Protein AF-A0A3D3RMP1-F1 (afdb_monomer)

Solvent-accessible surface area (backbone atoms only — not comparable to full-atom values): 3714 Å² total; per-residue (Å²): 70,46,33,36,30,36,57,60,94,85,27,89,52,80,67,44,70,35,35,44,79,51,64,51,100,86,64,26,34,32,37,50,37,90,87,32,69,73,60,34,74,42,72,39,51,61,79,70,50,56,80,31,50,79,46,79,47,78,86,78,86,132

Structure (mmCIF, N/CA/C/O backbone):
data_AF-A0A3D3RMP1-F1
#
_entry.id   AF-A0A3D3RMP1-F1
#
loop_
_atom_site.group_PDB
_atom_site.id
_atom_site.type_symbol
_atom_site.label_atom_id
_atom_site.label_alt_id
_atom_site.label_comp_id
_atom_site.label_asym_id
_atom_site.label_entity_id
_atom_site.label_seq_id
_atom_site.pdbx_PDB_ins_code
_atom_site.Cartn_x
_atom_site.Cartn_y
_atom_site.Cartn_z
_atom_site.occupancy
_atom_site.B_iso_or_equiv
_atom_site.auth_seq_id
_atom_site.auth_comp_id
_atom_site.auth_asym_id
_atom_site.auth_atom_id
_atom_site.pdbx_PDB_model_num
ATOM 1 N N . MET A 1 1 ? -3.361 -5.312 -8.325 1.00 96.69 1 MET A N 1
ATOM 2 C CA . MET A 1 1 ? -2.811 -4.141 -9.045 1.00 96.69 1 MET A CA 1
ATOM 3 C C . MET A 1 1 ? -1.443 -3.822 -8.468 1.00 96.69 1 MET A C 1
ATOM 5 O O . MET A 1 1 ? -1.268 -3.969 -7.265 1.00 96.69 1 MET A O 1
ATOM 9 N N . ILE A 1 2 ? -0.489 -3.404 -9.295 1.00 98.00 2 ILE A N 1
ATOM 10 C CA . ILE A 1 2 ? 0.799 -2.866 -8.837 1.00 98.00 2 ILE A CA 1
ATOM 11 C C . ILE A 1 2 ? 0.693 -1.344 -8.892 1.00 98.00 2 ILE A C 1
ATOM 13 O O . ILE A 1 2 ? 0.269 -0.807 -9.915 1.00 98.00 2 ILE A O 1
ATOM 17 N N . ALA A 1 3 ? 1.053 -0.665 -7.808 1.00 98.19 3 ALA A N 1
ATOM 18 C CA . ALA A 1 3 ? 1.037 0.789 -7.724 1.00 98.19 3 ALA A CA 1
ATOM 19 C C . ALA A 1 3 ? 2.446 1.316 -7.451 1.00 98.19 3 ALA A C 1
ATOM 21 O O . ALA A 1 3 ? 3.127 0.824 -6.551 1.00 98.19 3 ALA A O 1
ATOM 22 N N . GLN A 1 4 ? 2.857 2.335 -8.205 1.00 98.25 4 GLN A N 1
ATOM 23 C CA . GLN A 1 4 ? 3.981 3.181 -7.824 1.00 98.25 4 GLN A CA 1
ATOM 24 C C . GLN A 1 4 ? 3.448 4.319 -6.954 1.00 98.25 4 GLN A C 1
ATOM 26 O O . GLN A 1 4 ? 2.476 4.982 -7.323 1.00 98.25 4 GLN A O 1
ATOM 31 N N . VAL A 1 5 ? 4.089 4.549 -5.814 1.00 97.81 5 VAL A N 1
ATOM 32 C CA . VAL A 1 5 ? 3.738 5.606 -4.867 1.00 97.81 5 VAL A CA 1
ATOM 33 C C . VAL A 1 5 ? 4.899 6.578 -4.679 1.00 97.81 5 VAL A C 1
ATOM 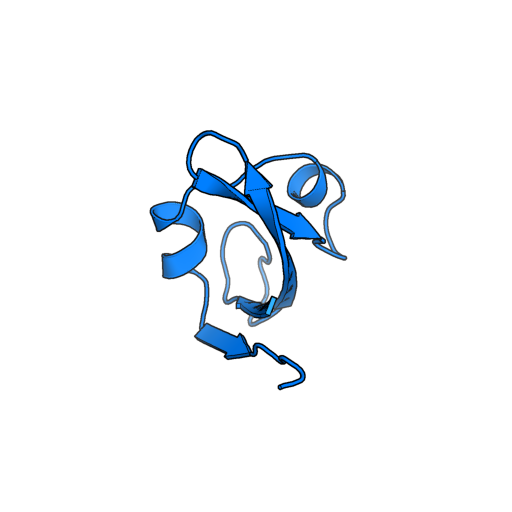35 O O . VAL A 1 5 ? 6.063 6.178 -4.630 1.00 97.81 5 VAL A O 1
ATOM 38 N N . LYS A 1 6 ? 4.583 7.871 -4.582 1.00 97.31 6 LYS A N 1
ATOM 39 C CA . LYS A 1 6 ? 5.535 8.932 -4.217 1.00 97.31 6 LYS A CA 1
ATOM 40 C C . LYS A 1 6 ? 5.666 9.052 -2.696 1.00 97.31 6 LYS A C 1
ATOM 42 O O . LYS A 1 6 ? 4.935 8.411 -1.943 1.00 97.31 6 LYS A O 1
ATOM 47 N N . LYS A 1 7 ? 6.571 9.930 -2.252 1.00 97.12 7 LYS A N 1
ATOM 48 C CA . LYS A 1 7 ? 6.783 10.275 -0.837 1.00 97.12 7 LYS A CA 1
ATOM 49 C C . LYS A 1 7 ? 5.467 10.462 -0.065 1.00 97.12 7 LYS A C 1
ATOM 51 O O . LYS A 1 7 ? 4.639 11.292 -0.442 1.00 97.12 7 LYS A O 1
ATOM 56 N N . GLY A 1 8 ? 5.340 9.753 1.055 1.00 96.19 8 GLY A N 1
ATOM 57 C CA . GLY A 1 8 ? 4.165 9.764 1.921 1.00 96.19 8 GLY A CA 1
ATOM 58 C C . GLY A 1 8 ? 4.236 8.706 3.026 1.00 96.19 8 GLY A C 1
ATOM 59 O O . GLY A 1 8 ? 5.218 8.645 3.780 1.00 96.19 8 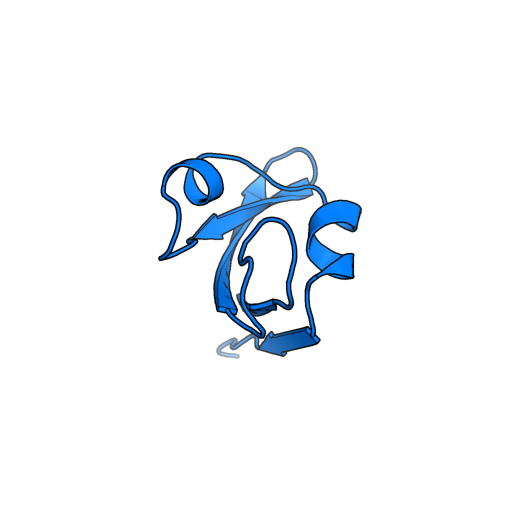GLY A O 1
ATOM 60 N N . ASP A 1 9 ? 3.186 7.903 3.150 1.00 97.31 9 ASP A N 1
ATOM 61 C CA . ASP A 1 9 ? 3.032 6.868 4.173 1.00 97.31 9 ASP A CA 1
ATOM 62 C C . ASP A 1 9 ? 3.800 5.579 3.849 1.00 97.31 9 ASP A C 1
ATOM 64 O O . ASP A 1 9 ? 4.199 4.848 4.756 1.00 97.31 9 ASP A O 1
ATOM 68 N N . PHE A 1 10 ? 4.024 5.309 2.562 1.00 97.12 10 PHE A N 1
ATOM 69 C CA . PHE A 1 10 ? 4.690 4.095 2.075 1.00 97.12 10 PHE A CA 1
ATOM 70 C C . PHE A 1 10 ? 6.192 4.278 1.824 1.00 97.12 10 PHE A C 1
ATOM 72 O O . PHE A 1 10 ? 6.936 3.308 1.717 1.00 97.12 10 PHE A 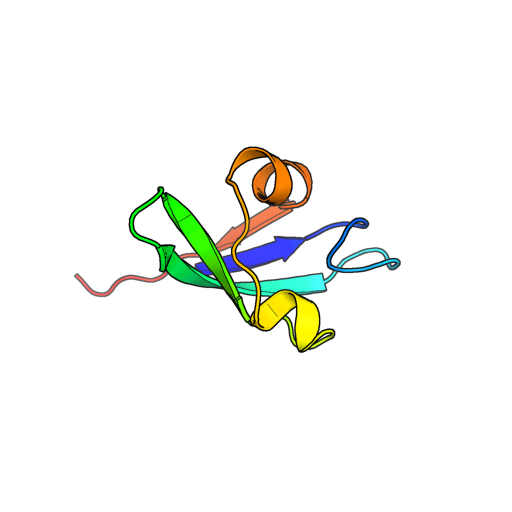O 1
ATOM 79 N N . THR A 1 11 ? 6.659 5.522 1.708 1.00 95.75 11 THR A N 1
ATOM 80 C CA . THR A 1 11 ? 8.077 5.828 1.499 1.00 95.75 11 THR A CA 1
ATOM 81 C C . THR A 1 11 ? 8.407 7.257 1.917 1.00 95.75 11 THR A C 1
ATOM 83 O O . THR A 1 11 ? 7.583 8.166 1.780 1.00 95.75 11 THR A O 1
ATOM 86 N N . LYS A 1 12 ? 9.620 7.480 2.436 1.00 95.12 12 LYS A N 1
ATOM 87 C CA . LYS A 1 12 ? 10.184 8.830 2.628 1.00 95.12 12 LYS A CA 1
ATOM 88 C C . LYS A 1 12 ? 11.077 9.263 1.463 1.00 95.12 12 LYS A C 1
ATOM 90 O O . LYS A 1 12 ? 11.392 10.455 1.371 1.00 95.12 12 LYS A O 1
ATOM 95 N N . ASP A 1 13 ? 11.400 8.322 0.582 1.00 90.94 13 ASP A N 1
ATOM 96 C CA . ASP A 1 13 ? 12.207 8.507 -0.616 1.00 90.94 13 ASP A CA 1
ATOM 97 C C . ASP A 1 13 ? 11.352 8.974 -1.804 1.00 90.94 13 ASP A C 1
ATOM 99 O O . ASP A 1 13 ? 10.178 9.327 -1.658 1.00 90.94 13 ASP A O 1
ATOM 103 N N . LYS A 1 14 ? 11.963 9.045 -2.993 1.00 87.31 14 LYS A N 1
ATOM 104 C CA . LYS A 1 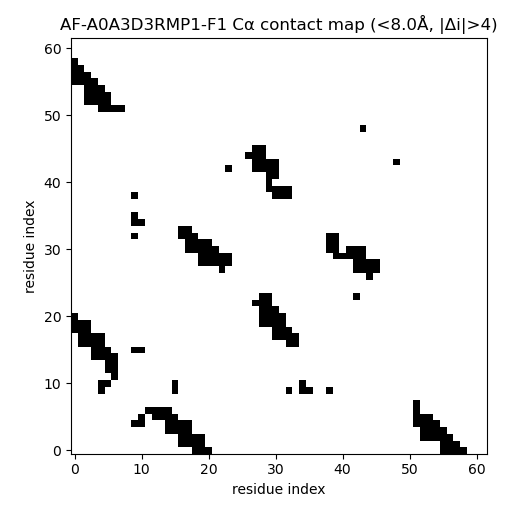14 ? 11.320 9.590 -4.199 1.00 87.31 14 LYS A CA 1
ATOM 105 C C . LYS A 1 14 ? 10.170 8.716 -4.710 1.00 87.31 14 LYS A C 1
ATOM 107 O O . LYS A 1 14 ? 9.151 9.264 -5.123 1.00 87.31 14 LYS A O 1
ATOM 112 N N . GLU A 1 15 ? 10.325 7.395 -4.671 1.00 91.25 15 GLU A N 1
ATOM 113 C CA . GLU A 1 15 ? 9.375 6.432 -5.234 1.00 91.25 15 GLU A CA 1
ATOM 114 C C . GLU A 1 15 ? 9.441 5.079 -4.516 1.00 91.25 15 GLU A C 1
ATOM 116 O O . GLU A 1 15 ? 10.465 4.731 -3.929 1.00 91.25 15 GLU A O 1
ATOM 121 N N . HIS A 1 16 ? 8.342 4.325 -4.553 1.00 97.44 16 HIS A N 1
ATOM 122 C CA . HIS A 1 16 ? 8.240 2.961 -4.027 1.00 97.44 16 HIS A CA 1
ATOM 123 C C . HIS A 1 16 ? 7.133 2.185 -4.746 1.00 97.44 16 HIS A C 1
ATOM 125 O O . HIS A 1 16 ? 6.221 2.793 -5.305 1.00 97.44 16 HIS A O 1
ATOM 131 N N . TYR A 1 17 ? 7.195 0.855 -4.729 1.00 98.00 17 TYR A N 1
ATOM 132 C CA . TYR A 1 17 ? 6.179 -0.008 -5.331 1.00 98.00 17 TYR A CA 1
ATOM 133 C C . TYR A 1 17 ? 5.471 -0.843 -4.268 1.00 98.00 17 TYR A C 1
ATOM 135 O O . TYR A 1 17 ? 6.110 -1.490 -3.440 1.00 98.00 17 TYR A O 1
ATOM 143 N N . ILE A 1 18 ? 4.142 -0.870 -4.344 1.00 98.38 18 ILE A N 1
ATOM 144 C CA . ILE A 1 18 ? 3.280 -1.696 -3.494 1.00 98.38 18 ILE A CA 1
ATOM 145 C C . ILE A 1 18 ? 2.310 -2.512 -4.350 1.00 98.38 18 ILE A C 1
ATOM 147 O O . ILE A 1 18 ? 1.995 -2.154 -5.491 1.00 98.38 18 ILE A O 1
ATOM 151 N N . VAL A 1 19 ? 1.795 -3.605 -3.789 1.00 98.56 19 VAL A N 1
ATOM 152 C CA . VAL A 1 19 ? 0.761 -4.424 -4.436 1.00 98.56 19 VAL A CA 1
ATOM 153 C C . VAL A 1 19 ? -0.568 -4.204 -3.733 1.00 98.56 19 VAL A C 1
ATOM 155 O O . VAL A 1 19 ? -0.701 -4.521 -2.560 1.00 98.56 19 VAL A O 1
ATOM 158 N N . ILE A 1 20 ? -1.573 -3.717 -4.455 1.00 98.19 20 ILE A N 1
ATOM 159 C CA . ILE A 1 20 ? -2.964 -3.663 -3.992 1.00 98.19 20 ILE A CA 1
ATOM 160 C C . ILE A 1 20 ? -3.637 -4.971 -4.409 1.00 98.19 20 ILE A C 1
ATOM 162 O O . ILE A 1 20 ? -3.762 -5.230 -5.612 1.00 98.19 20 ILE A O 1
ATOM 166 N N . TYR A 1 21 ? -4.051 -5.799 -3.451 1.00 97.56 21 TYR A N 1
ATOM 167 C CA . TYR A 1 21 ? -4.477 -7.176 -3.743 1.00 97.56 21 TYR A CA 1
ATOM 168 C C . TYR A 1 21 ? -5.945 -7.481 -3.433 1.00 97.56 21 TYR A C 1
ATOM 170 O O . TYR A 1 21 ? -6.472 -8.444 -3.979 1.00 97.56 21 TYR A O 1
ATOM 178 N N . ASP A 1 22 ? -6.613 -6.684 -2.599 1.00 97.75 22 ASP A N 1
ATOM 179 C CA . ASP A 1 22 ? -7.998 -6.948 -2.193 1.00 97.75 22 ASP A CA 1
ATOM 180 C C . ASP A 1 22 ? -8.674 -5.680 -1.637 1.00 97.75 22 ASP A C 1
ATOM 182 O O . ASP A 1 22 ? -8.014 -4.663 -1.390 1.00 97.75 22 ASP A O 1
ATOM 186 N N . LYS A 1 23 ? -9.989 -5.752 -1.416 1.00 97.62 23 LYS A N 1
ATOM 187 C CA . LYS A 1 23 ? -10.771 -4.777 -0.652 1.00 97.62 23 LYS A CA 1
ATOM 188 C C . LYS A 1 23 ? -11.526 -5.458 0.484 1.00 97.62 23 LYS A C 1
ATOM 190 O O . LYS A 1 23 ? -12.038 -6.564 0.343 1.00 97.62 23 LYS A O 1
ATOM 195 N N . ASP A 1 24 ? -11.629 -4.784 1.621 1.00 96.69 24 ASP A N 1
ATOM 196 C CA . ASP A 1 24 ? -12.499 -5.226 2.704 1.00 96.69 24 ASP A CA 1
ATOM 197 C C . ASP A 1 24 ? -13.987 -4.937 2.407 1.00 96.69 24 ASP A C 1
ATOM 199 O O . ASP A 1 24 ? -14.353 -4.299 1.418 1.00 96.69 24 ASP A O 1
ATOM 203 N N . LYS A 1 25 ? -14.871 -5.383 3.310 1.00 97.00 25 LYS A N 1
ATOM 204 C CA . LYS A 1 25 ? -16.327 -5.179 3.193 1.00 97.00 25 LYS A CA 1
ATOM 205 C C . LYS A 1 25 ? -16.761 -3.707 3.259 1.00 97.00 25 LYS A C 1
ATOM 207 O O . LYS A 1 25 ? -17.906 -3.410 2.936 1.00 97.00 25 LYS A O 1
ATOM 212 N N . LYS A 1 26 ? -15.890 -2.807 3.720 1.00 96.62 26 LYS A N 1
ATOM 213 C CA . LYS A 1 26 ? -16.129 -1.359 3.803 1.00 96.62 26 LYS A CA 1
ATOM 214 C C . LYS A 1 26 ? -15.571 -0.618 2.583 1.00 96.62 26 LYS A C 1
ATOM 216 O O . LYS A 1 26 ? -15.777 0.584 2.470 1.00 96.62 26 LYS A O 1
ATOM 221 N N . GLY A 1 27 ? -14.899 -1.324 1.671 1.00 96.62 27 GLY A N 1
ATOM 222 C CA . GLY A 1 27 ? -14.288 -0.759 0.474 1.00 96.62 27 GLY A CA 1
ATOM 223 C C . GLY A 1 27 ? -12.852 -0.267 0.667 1.00 96.62 27 GLY A C 1
ATOM 224 O O . GLY A 1 27 ? -12.285 0.261 -0.290 1.00 96.62 27 GLY A O 1
ATOM 225 N N . ASN A 1 28 ? -12.249 -0.466 1.845 1.00 98.31 28 ASN A N 1
ATOM 226 C CA . ASN A 1 28 ? -10.845 -0.131 2.078 1.00 98.31 28 ASN A CA 1
ATOM 227 C C . ASN A 1 28 ? -9.942 -1.159 1.399 1.00 98.31 28 ASN A C 1
ATOM 229 O O . ASN A 1 28 ? -10.235 -2.353 1.383 1.00 98.31 28 ASN A O 1
ATOM 233 N N . PHE A 1 29 ? -8.813 -0.712 0.877 1.00 98.38 29 PHE A N 1
ATOM 234 C CA . PHE A 1 29 ? -7.854 -1.540 0.168 1.00 98.38 29 PHE A CA 1
ATOM 235 C C . PHE A 1 29 ? -6.892 -2.240 1.120 1.00 98.38 29 PHE A C 1
ATOM 237 O O . PHE A 1 29 ? -6.435 -1.666 2.110 1.00 98.38 29 PHE A O 1
ATOM 244 N N . LYS A 1 30 ? -6.522 -3.469 0.765 1.00 98.56 30 LYS A N 1
ATOM 245 C CA . LYS A 1 30 ? -5.401 -4.187 1.368 1.00 98.56 30 LYS A CA 1
ATOM 246 C C . LYS A 1 30 ? -4.190 -4.117 0.452 1.00 98.56 30 LYS A C 1
ATOM 248 O O . LYS A 1 30 ? -4.321 -4.215 -0.774 1.00 98.56 30 LYS A O 1
ATOM 253 N N . VAL A 1 31 ? -3.018 -3.971 1.059 1.00 98.44 31 VAL A N 1
ATOM 254 C CA . VAL A 1 31 ? -1.759 -3.788 0.339 1.00 98.44 31 VAL A CA 1
ATOM 255 C C . VAL A 1 31 ? -0.678 -4.726 0.863 1.00 98.44 31 VAL A C 1
ATOM 257 O O . VAL A 1 31 ? -0.670 -5.064 2.041 1.00 98.44 31 VAL A O 1
ATOM 260 N N . HIS A 1 32 ? 0.241 -5.132 -0.005 1.00 98.56 32 HIS A N 1
ATOM 261 C CA . HIS A 1 32 ? 1.548 -5.638 0.392 1.00 98.56 32 HIS A CA 1
ATOM 262 C C . HIS A 1 32 ? 2.573 -4.535 0.159 1.00 98.56 32 HIS A C 1
ATOM 264 O O . HIS A 1 32 ? 2.797 -4.116 -0.981 1.00 98.56 32 HIS A O 1
ATOM 270 N N . ASP A 1 33 ? 3.168 -4.072 1.252 1.00 98.06 33 ASP A N 1
ATOM 271 C CA . ASP A 1 33 ? 4.243 -3.091 1.274 1.00 98.06 33 ASP A CA 1
ATOM 272 C C . ASP A 1 33 ? 5.561 -3.787 1.665 1.00 98.06 33 ASP A C 1
ATOM 274 O O . ASP A 1 33 ? 5.733 -4.147 2.834 1.00 98.06 33 ASP A O 1
ATOM 278 N N . PRO A 1 34 ? 6.509 -3.959 0.722 1.00 96.88 34 PRO A N 1
ATOM 279 C CA . PRO A 1 34 ? 7.805 -4.584 0.997 1.00 96.88 34 PRO A CA 1
ATOM 280 C C . PRO A 1 34 ? 8.633 -3.880 2.079 1.00 96.88 34 PRO A C 1
ATOM 282 O O . PRO A 1 34 ? 9.486 -4.512 2.697 1.00 96.88 34 PRO A O 1
ATOM 285 N N . ASN A 1 35 ? 8.387 -2.588 2.318 1.00 96.56 35 ASN A N 1
ATOM 286 C CA . ASN A 1 35 ? 9.147 -1.789 3.274 1.00 96.56 35 ASN A CA 1
ATOM 287 C C . ASN A 1 35 ? 8.515 -1.767 4.673 1.00 96.56 35 ASN A C 1
ATOM 289 O O . ASN A 1 35 ? 9.130 -1.249 5.606 1.00 96.56 35 ASN A O 1
ATOM 293 N N . SER A 1 36 ? 7.293 -2.286 4.847 1.00 97.31 36 SER A N 1
ATOM 294 C CA . SER A 1 36 ? 6.587 -2.197 6.126 1.00 97.31 36 SER A CA 1
ATOM 295 C C . SER A 1 36 ? 5.522 -3.280 6.299 1.00 97.31 36 SER A C 1
ATOM 297 O O . SER A 1 36 ? 4.455 -3.269 5.677 1.00 97.31 36 SER A O 1
ATOM 299 N N . LEU A 1 37 ? 5.776 -4.180 7.252 1.00 97.75 37 LEU A N 1
ATOM 300 C CA . LEU A 1 37 ? 4.787 -5.162 7.697 1.00 97.75 37 LEU A CA 1
ATOM 301 C C . LEU A 1 37 ? 3.547 -4.470 8.286 1.00 97.75 37 LEU A C 1
ATOM 303 O O . LEU A 1 37 ? 2.427 -4.834 7.949 1.00 97.75 37 LEU A O 1
ATOM 307 N N . GLN A 1 38 ? 3.736 -3.401 9.065 1.00 98.06 38 GLN A N 1
ATOM 308 C CA . GLN A 1 38 ? 2.636 -2.619 9.646 1.00 98.06 38 GLN A CA 1
ATOM 309 C C . GLN A 1 38 ? 1.737 -1.995 8.570 1.00 98.06 38 GLN A C 1
ATOM 311 O O . GLN A 1 38 ? 0.521 -1.929 8.738 1.00 98.06 38 GLN A O 1
ATOM 316 N N . ASN A 1 39 ? 2.311 -1.552 7.445 1.00 97.81 39 ASN A N 1
ATOM 317 C CA . ASN A 1 39 ? 1.523 -1.066 6.312 1.00 97.81 39 ASN A CA 1
ATOM 318 C C . ASN A 1 39 ? 0.747 -2.180 5.608 1.00 97.81 39 ASN A C 1
ATOM 320 O O . ASN A 1 39 ? -0.332 -1.911 5.078 1.00 97.81 39 ASN A O 1
ATOM 324 N N . SER A 1 40 ? 1.282 -3.400 5.639 1.00 98.31 40 SER A N 1
ATOM 325 C CA . SER A 1 40 ? 0.665 -4.588 5.051 1.00 98.31 40 SER A CA 1
ATOM 326 C C . SER A 1 40 ? -0.449 -5.192 5.918 1.00 98.31 40 SER A C 1
ATOM 328 O O . SER A 1 40 ? -1.335 -5.866 5.397 1.00 98.31 40 SER A O 1
ATOM 330 N N . GLU A 1 41 ? -0.427 -4.953 7.232 1.00 97.88 41 GLU A N 1
ATOM 331 C CA . GLU A 1 41 ? -1.427 -5.458 8.187 1.00 97.88 41 GLU A CA 1
ATOM 332 C C . GLU A 1 41 ? -2.683 -4.577 8.288 1.00 97.88 41 GLU A C 1
ATOM 334 O O . GLU A 1 41 ? -3.737 -5.049 8.721 1.00 97.88 41 GLU A O 1
ATOM 339 N N . LYS A 1 42 ? -2.603 -3.305 7.880 1.00 96.69 42 LYS A N 1
ATOM 340 C CA . LYS A 1 42 ? -3.748 -2.382 7.878 1.00 96.69 42 LYS A CA 1
ATOM 341 C C . LYS A 1 42 ? -4.501 -2.369 6.549 1.00 96.69 42 LYS A C 1
ATOM 343 O O . LYS A 1 42 ? -4.008 -2.784 5.502 1.00 96.69 42 LYS A O 1
ATOM 348 N N . THR A 1 43 ? -5.704 -1.811 6.598 1.00 98.25 43 THR A N 1
ATOM 349 C CA . THR A 1 43 ? -6.479 -1.427 5.417 1.00 98.25 43 THR A CA 1
ATOM 350 C C . THR A 1 43 ? -6.396 0.076 5.192 1.00 98.25 43 THR A C 1
ATOM 352 O O . THR A 1 43 ? -6.283 0.841 6.149 1.00 98.25 43 THR A O 1
ATOM 355 N N . TRP A 1 44 ? -6.519 0.497 3.942 1.00 98.25 44 TRP A N 1
ATOM 356 C CA . TRP A 1 44 ? -6.348 1.883 3.525 1.00 98.25 44 TRP A CA 1
ATOM 357 C C . TRP A 1 44 ? -7.581 2.383 2.791 1.00 98.25 44 TRP A C 1
ATOM 359 O O . TRP A 1 44 ? -8.050 1.739 1.853 1.00 98.25 44 TRP A O 1
ATOM 369 N N . ASP A 1 45 ? -8.108 3.530 3.199 1.00 98.31 45 ASP A N 1
ATOM 370 C CA . ASP A 1 45 ? -9.171 4.184 2.449 1.00 98.31 45 ASP A CA 1
ATOM 371 C C . ASP A 1 45 ? -8.649 4.708 1.099 1.00 98.31 45 ASP A C 1
ATOM 373 O O . ASP A 1 45 ? -7.443 4.872 0.881 1.00 98.31 45 ASP A O 1
ATOM 377 N N . PHE A 1 46 ? -9.579 4.935 0.171 1.00 96.88 46 PHE A N 1
ATOM 378 C CA . PHE A 1 46 ? -9.250 5.379 -1.180 1.00 96.88 46 PHE A CA 1
ATOM 379 C C . PHE A 1 46 ? -8.529 6.733 -1.187 1.00 96.88 46 PHE A C 1
ATOM 381 O O . PHE A 1 46 ? -7.489 6.853 -1.832 1.00 96.88 46 PHE A O 1
ATOM 388 N N . ASP A 1 47 ? -9.031 7.713 -0.432 1.00 97.81 47 ASP A N 1
ATOM 389 C CA . ASP A 1 47 ? -8.521 9.087 -0.442 1.00 97.81 47 ASP A CA 1
ATOM 390 C C . 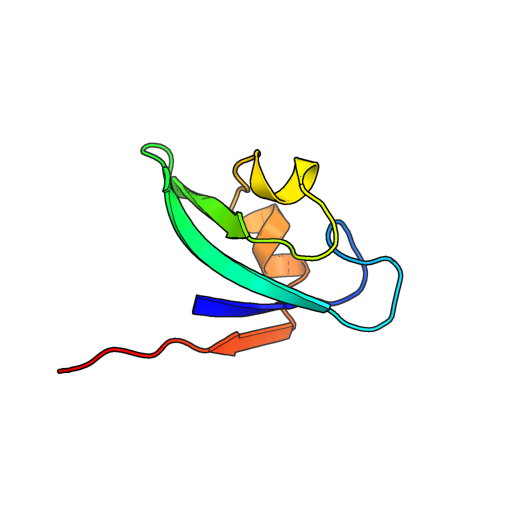ASP A 1 47 ? -7.079 9.174 0.072 1.00 97.81 47 ASP A C 1
ATOM 392 O O . ASP A 1 47 ? -6.3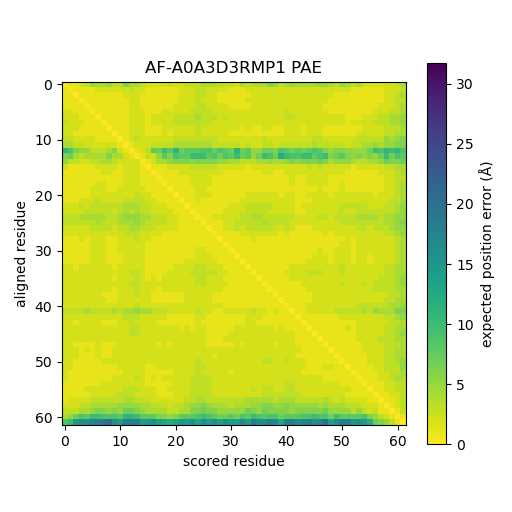03 10.024 -0.378 1.00 97.81 47 ASP A O 1
ATOM 396 N N . THR A 1 48 ? -6.704 8.317 1.023 1.00 97.50 48 THR A N 1
ATOM 397 C CA . THR A 1 48 ? -5.331 8.222 1.532 1.00 97.50 48 THR A CA 1
ATOM 398 C C . THR A 1 48 ? -4.394 7.592 0.500 1.00 97.50 48 THR A C 1
ATOM 400 O O . THR A 1 48 ? -3.289 8.098 0.280 1.00 97.50 48 THR A O 1
ATOM 403 N N . LEU A 1 49 ? -4.822 6.508 -0.156 1.00 96.81 49 LEU A N 1
ATOM 404 C CA . LEU A 1 49 ? -4.018 5.800 -1.158 1.00 96.81 49 LEU A CA 1
ATOM 405 C C . LEU A 1 49 ? -3.822 6.621 -2.436 1.00 96.81 49 LEU A C 1
ATOM 407 O O . LEU A 1 49 ? -2.689 6.817 -2.875 1.00 96.81 49 LEU A O 1
ATOM 411 N N . GLU A 1 50 ? -4.912 7.114 -3.027 1.00 97.00 50 GLU A N 1
ATOM 412 C CA . GLU A 1 50 ? -4.930 7.762 -4.344 1.00 97.00 50 GLU A CA 1
ATOM 413 C C . GLU A 1 50 ? -3.950 8.936 -4.417 1.00 97.00 50 GLU A C 1
ATOM 415 O O . GLU A 1 50 ? -3.169 9.041 -5.361 1.00 97.00 50 GLU A O 1
ATOM 420 N N . LYS A 1 51 ? -3.911 9.780 -3.378 1.00 97.50 51 LYS A N 1
ATOM 421 C CA . LYS A 1 51 ? -3.062 10.985 -3.334 1.00 97.50 51 LYS A CA 1
ATOM 422 C C . LYS A 1 51 ? -1.571 10.695 -3.496 1.00 97.50 51 LYS A C 1
ATOM 424 O O . LYS A 1 51 ? -0.803 11.601 -3.843 1.00 97.50 51 LYS A O 1
ATOM 429 N N . GLN A 1 52 ? -1.157 9.464 -3.207 1.00 97.44 52 GLN A N 1
ATOM 430 C CA . GLN A 1 5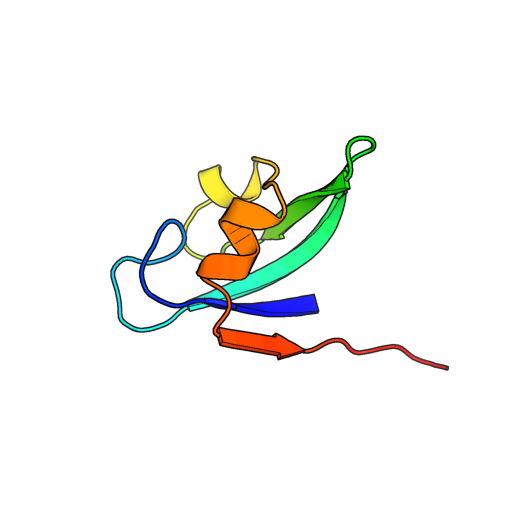2 ? 0.231 9.017 -3.223 1.00 97.44 52 GLN A CA 1
ATOM 431 C C . GLN A 1 52 ? 0.561 8.188 -4.465 1.00 97.44 52 GLN A C 1
ATOM 433 O O . GLN A 1 52 ? 1.737 8.088 -4.803 1.00 97.44 52 GLN A O 1
ATOM 438 N N . ILE A 1 53 ? -0.435 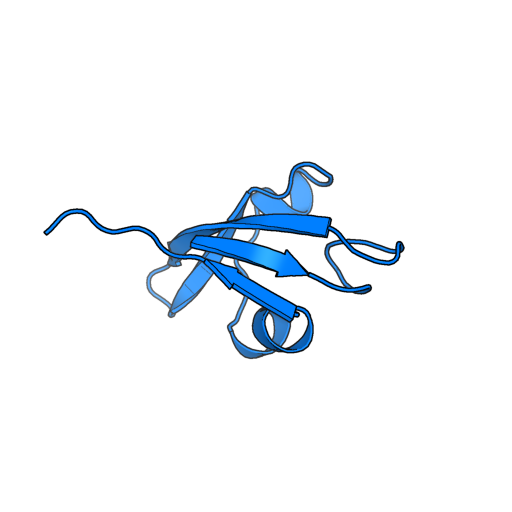7.636 -5.162 1.00 97.62 53 ILE A N 1
ATOM 439 C CA . ILE A 1 53 ? -0.231 6.828 -6.367 1.00 97.62 53 ILE A CA 1
ATOM 440 C C . ILE A 1 53 ? 0.131 7.741 -7.541 1.00 97.62 53 ILE A C 1
ATOM 442 O O . ILE A 1 53 ? -0.558 8.716 -7.831 1.00 97.62 53 ILE A O 1
ATOM 446 N N . THR A 1 54 ? 1.228 7.424 -8.226 1.00 97.75 54 THR A N 1
ATOM 447 C CA . THR A 1 54 ? 1.667 8.130 -9.440 1.00 97.75 54 THR A CA 1
ATOM 448 C C . THR A 1 54 ? 1.415 7.317 -10.702 1.00 97.75 54 THR A C 1
ATOM 450 O O . THR A 1 54 ? 1.098 7.894 -11.737 1.00 97.75 54 THR A O 1
ATOM 453 N N . HIS A 1 55 ? 1.502 5.988 -10.611 1.00 98.06 55 HIS A N 1
ATOM 454 C CA . HIS A 1 55 ? 1.221 5.067 -11.708 1.00 98.06 55 HIS A CA 1
ATOM 455 C C . HIS A 1 55 ? 0.567 3.791 -11.177 1.00 98.06 55 HIS A C 1
ATOM 457 O O . HIS A 1 55 ? 0.855 3.347 -10.062 1.00 98.06 55 HIS A O 1
ATOM 463 N N . LEU A 1 56 ? -0.309 3.193 -11.983 1.00 97.38 56 LEU A N 1
ATOM 464 C CA . LEU A 1 56 ? -1.067 2.003 -11.616 1.00 97.38 56 LEU A CA 1
ATOM 465 C C . LEU A 1 56 ? -1.111 1.025 -12.789 1.00 97.38 56 LEU A C 1
ATOM 467 O O . LEU A 1 56 ? -1.450 1.404 -13.908 1.00 97.38 56 LEU A O 1
ATOM 471 N N . TRP A 1 57 ? -0.829 -0.244 -12.506 1.00 98.00 57 TRP A N 1
ATOM 472 C CA . TRP A 1 57 ? -0.939 -1.333 -13.469 1.00 98.00 57 TRP A CA 1
ATOM 473 C C . TRP A 1 57 ? -1.867 -2.424 -12.947 1.0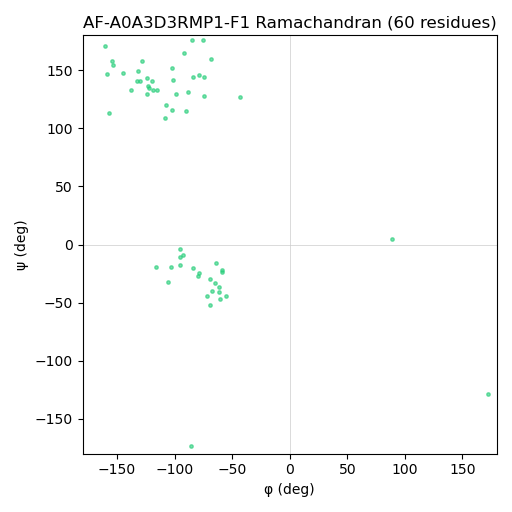0 98.00 57 TRP A C 1
ATOM 475 O O . TRP A 1 57 ? -1.799 -2.856 -11.789 1.00 98.00 57 TRP A O 1
ATOM 485 N N . ALA A 1 58 ? -2.722 -2.906 -13.838 1.00 95.62 58 ALA A N 1
ATOM 486 C CA . ALA A 1 58 ? -3.578 -4.055 -13.620 1.00 95.62 58 ALA A CA 1
ATOM 487 C C . ALA A 1 58 ? -3.429 -5.002 -14.808 1.00 95.62 58 ALA A C 1
ATOM 489 O O . ALA A 1 58 ? -3.332 -4.564 -15.952 1.00 95.62 58 ALA A O 1
ATOM 490 N N . TYR A 1 59 ? -3.413 -6.296 -14.520 1.00 93.00 59 TYR A N 1
ATOM 491 C CA . TYR A 1 59 ? -3.455 -7.341 -15.526 1.00 93.00 59 TYR A CA 1
ATOM 492 C C . TYR A 1 59 ? -4.673 -8.211 -15.245 1.00 93.00 59 TYR A C 1
ATOM 494 O O . TYR A 1 59 ? -4.921 -8.570 -14.093 1.00 93.00 59 TYR A O 1
ATOM 502 N N . THR A 1 60 ? -5.419 -8.533 -16.293 1.00 91.00 60 THR A N 1
ATOM 503 C CA . THR A 1 60 ? -6.477 -9.538 -16.265 1.00 91.00 60 THR A CA 1
ATOM 504 C C . THR A 1 60 ? -6.294 -10.438 -17.473 1.00 91.00 60 THR A C 1
ATOM 506 O O . THR A 1 60 ? -5.949 -9.966 -18.556 1.00 91.00 60 THR A O 1
ATOM 509 N N . VAL A 1 61 ? -6.522 -11.731 -17.282 1.00 90.81 61 VAL A N 1
ATOM 510 C CA . VAL A 1 61 ? -6.817 -12.628 -18.400 1.00 90.81 61 VAL A CA 1
ATOM 511 C C . VAL A 1 61 ? -8.282 -12.429 -18.789 1.00 90.81 61 VAL A C 1
ATOM 513 O O . VAL A 1 61 ? -9.096 -12.077 -17.929 1.00 90.81 61 VAL A O 1
ATOM 516 N N . LEU A 1 62 ? -8.577 -12.552 -20.084 1.00 78.88 62 LEU A N 1
ATOM 517 C CA . LEU A 1 62 ? -9.938 -12.510 -20.626 1.00 78.88 62 LEU A CA 1
ATOM 518 C C . LEU A 1 62 ? -10.663 -13.833 -20.377 1.00 78.88 62 LEU A C 1
ATOM 520 O O . LEU A 1 62 ? -9.981 -14.883 -20.433 1.00 78.88 62 LEU A O 1
#

Mean predicted aligned error: 2.46 Å

pLDDT: mean 96.55, std 3.16, range [78.88, 98.56]

Nearest PDB structures (foldseek):
  3mp6-assembly1_A  TM=5.732E-01  e=4.963E+00  Escherichia coli K-12
  4b9w-assembly1_B  TM=5.646E-01  e=4.654E+00  Mus musculus
  3mp1-assembly1_A  TM=5.501E-01  e=6.019E+00  Escherichia coli K-12
  8tp8-assembly1_A  TM=4.934E-01  e=6.419E+00  Caulobacter vibrioides NA1000

Sequence (62 aa):
MIAQVKKGDFTKDKEHYIVIYDKDKKGNFKVHDPNSLQNSEKTWDFDTLEKQITHLWAYTVL

Secondary structure (DSSP, 8-state):
-EEEEESSSS-SSSEEEEEEEEE-TTSPEEEE-TT-HHHHHSEE-HHHHHTTEEEEE-----

Radius of gyration: 11.34 Å; Cα contacts (8 Å, |Δi|>4): 112; chains: 1; bounding box: 28×24×30 Å

Foldseek 3Di:
DKFKFADDDLDPDGIAIKDFDDADPVRFTAIDRPVDPPSNPDTHDPVRPVVGTPDDDDDDDD